Protein AF-A0A257SG80-F1 (afdb_monomer_lite)

Radius of gyration: 11.35 Å; chains: 1; bounding box: 29×19×26 Å

Secondary structure (DSSP, 8-state):
-TT-S-EEEEEE-BTTB--HHHHHHHHS-HHHHTTS-EEEEEESTTTTHHHHHHHHHH-

Sequence (59 aa):
MGEADGFIVAAPEYNHGYSAVLKNALDYPYEGWNRKPVAFNSWGSALGARAVEQLREVA

Structure (mmCIF, N/CA/C/O backbone):
data_AF-A0A257SG80-F1
#
_entry.id   AF-A0A257SG80-F1
#
loop_
_atom_site.group_PDB
_atom_site.id
_atom_site.type_symbol
_atom_site.label_atom_id
_atom_site.label_alt_id
_atom_site.label_comp_id
_atom_site.label_asym_id
_atom_site.label_entity_id
_atom_site.label_seq_id
_atom_site.pdbx_PDB_ins_code
_atom_site.Cartn_x
_atom_site.Cartn_y
_atom_site.Cartn_z
_atom_site.occupancy
_atom_site.B_iso_or_equiv
_atom_site.auth_seq_id
_atom_site.auth_comp_id
_atom_site.auth_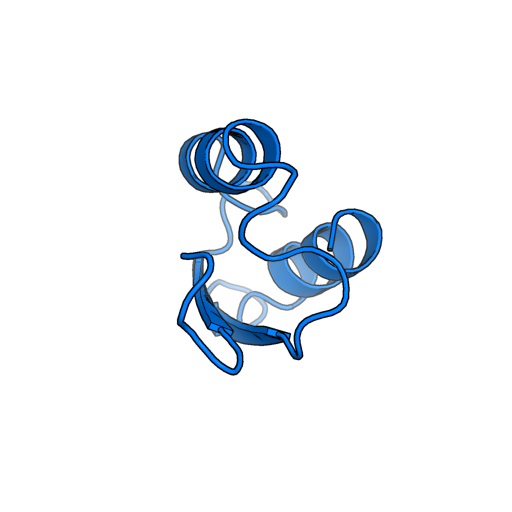asym_id
_atom_site.auth_atom_id
_atom_site.pdbx_PDB_model_num
ATOM 1 N N . MET A 1 1 ? -14.876 5.793 6.698 1.00 59.78 1 MET A N 1
ATOM 2 C CA . MET A 1 1 ? -13.904 4.727 7.051 1.00 59.78 1 MET A CA 1
ATOM 3 C C . MET A 1 1 ? -14.309 3.960 8.305 1.00 59.78 1 MET A C 1
ATOM 5 O O . MET A 1 1 ? -14.220 2.741 8.282 1.00 59.78 1 MET A O 1
ATOM 9 N N . GLY A 1 2 ? -14.786 4.627 9.365 1.00 70.06 2 GLY A N 1
ATOM 10 C CA . GLY A 1 2 ? -15.164 3.974 10.629 1.00 70.06 2 GLY A CA 1
ATOM 11 C C . GLY A 1 2 ? -16.172 2.818 10.519 1.00 70.06 2 GLY A C 1
ATOM 12 O O . GLY A 1 2 ? -16.058 1.872 11.286 1.00 70.06 2 GLY A O 1
ATOM 13 N N . GLU A 1 3 ? -17.061 2.819 9.525 1.00 80.12 3 GLU A N 1
ATOM 14 C CA . GLU A 1 3 ? -18.048 1.742 9.310 1.00 80.12 3 GLU A CA 1
ATOM 15 C C . GLU A 1 3 ? -17.535 0.529 8.514 1.00 80.12 3 GLU A C 1
ATOM 17 O O . GLU A 1 3 ? -18.215 -0.486 8.473 1.00 80.12 3 GLU A O 1
ATOM 22 N N . ALA A 1 4 ? -16.367 0.600 7.866 1.00 84.38 4 ALA A N 1
ATOM 23 C CA . ALA A 1 4 ? -15.862 -0.531 7.079 1.00 84.38 4 ALA A CA 1
ATOM 24 C C . ALA A 1 4 ? -15.299 -1.635 7.988 1.00 84.38 4 ALA A C 1
ATOM 26 O O . ALA A 1 4 ? -14.564 -1.322 8.923 1.00 84.38 4 ALA A O 1
ATOM 27 N N . ASP A 1 5 ? -15.550 -2.907 7.677 1.00 88.69 5 ASP A N 1
ATOM 28 C CA . ASP A 1 5 ? -14.987 -4.046 8.423 1.00 88.69 5 ASP A CA 1
ATOM 29 C C . ASP A 1 5 ? -13.503 -4.313 8.106 1.00 88.69 5 ASP A C 1
ATOM 31 O O . ASP A 1 5 ? -12.820 -5.010 8.851 1.00 88.69 5 ASP A O 1
ATOM 35 N N . GLY A 1 6 ? -12.984 -3.751 7.011 1.00 90.00 6 GLY A N 1
ATOM 36 C CA . GLY A 1 6 ? -11.601 -3.905 6.556 1.00 90.00 6 GLY A CA 1
ATOM 37 C C . GLY A 1 6 ? -11.331 -3.142 5.258 1.00 90.00 6 GLY A C 1
ATOM 38 O O . GLY A 1 6 ? -12.239 -2.532 4.689 1.00 90.00 6 GLY A O 1
ATOM 39 N N . PHE A 1 7 ? -10.082 -3.169 4.785 1.00 89.94 7 PHE A N 1
ATOM 40 C CA . PHE A 1 7 ? -9.646 -2.404 3.611 1.00 89.94 7 PHE A CA 1
ATOM 41 C C . PHE A 1 7 ? -8.824 -3.231 2.626 1.00 89.94 7 PHE A C 1
ATOM 43 O O . PHE A 1 7 ? -8.018 -4.077 3.008 1.00 89.94 7 PHE A O 1
ATOM 50 N N . ILE A 1 8 ? -8.979 -2.912 1.340 1.00 92.50 8 ILE A N 1
ATOM 51 C CA . ILE A 1 8 ? -8.049 -3.314 0.284 1.00 92.50 8 ILE A CA 1
ATOM 52 C C . ILE A 1 8 ? -7.374 -2.046 -0.227 1.00 92.50 8 ILE A C 1
ATOM 54 O O . ILE A 1 8 ? -8.037 -1.143 -0.737 1.00 92.50 8 ILE A O 1
ATOM 58 N N . VAL A 1 9 ? -6.056 -1.978 -0.087 1.00 91.88 9 VAL A N 1
ATOM 59 C CA . VAL A 1 9 ? -5.248 -0.840 -0.517 1.00 91.88 9 VAL A CA 1
ATOM 60 C C . VAL A 1 9 ? -4.620 -1.163 -1.865 1.00 91.88 9 VAL A C 1
ATOM 62 O O . VAL A 1 9 ? -3.781 -2.056 -1.974 1.00 91.88 9 VAL A O 1
ATOM 65 N N . ALA A 1 10 ? -5.028 -0.418 -2.890 1.00 93.19 10 ALA A N 1
ATOM 66 C CA . ALA A 1 10 ? -4.392 -0.433 -4.199 1.00 93.19 10 ALA A CA 1
ATOM 67 C C . ALA A 1 10 ? -3.170 0.500 -4.180 1.00 93.19 10 ALA A C 1
ATOM 69 O O . ALA A 1 10 ? -3.317 1.718 -4.067 1.00 93.19 10 ALA A O 1
ATOM 70 N N . ALA A 1 11 ? -1.968 -0.067 -4.264 1.00 93.75 11 ALA A N 1
ATOM 71 C CA . ALA A 1 11 ? -0.717 0.666 -4.102 1.00 93.75 11 ALA A CA 1
ATOM 72 C C . ALA A 1 11 ? 0.262 0.370 -5.249 1.00 93.75 11 ALA A C 1
ATOM 74 O O . ALA A 1 11 ? 0.918 -0.672 -5.220 1.00 93.75 11 ALA A O 1
ATOM 75 N N . PRO A 1 12 ? 0.420 1.263 -6.242 1.00 93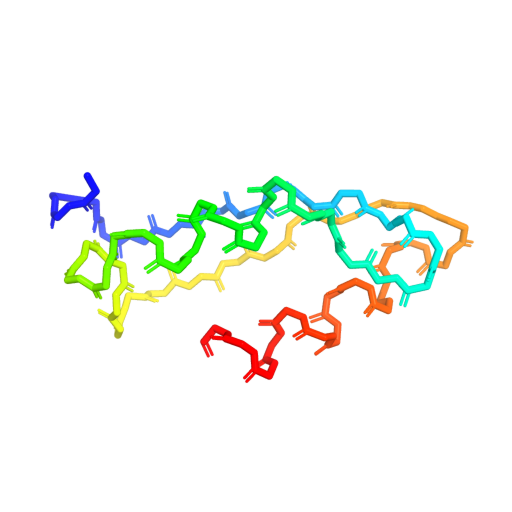.25 12 PRO A N 1
ATOM 76 C CA . PRO A 1 12 ? 1.522 1.148 -7.192 1.00 93.25 12 PRO A CA 1
ATOM 77 C C . PRO A 1 12 ? 2.867 1.348 -6.485 1.00 93.25 12 PRO A C 1
ATOM 79 O O . PRO A 1 12 ? 2.971 2.137 -5.542 1.00 93.25 12 PRO A O 1
ATOM 82 N N . GLU A 1 13 ? 3.910 0.692 -6.987 1.00 94.62 13 GLU A N 1
ATOM 83 C CA . GLU A 1 13 ? 5.284 0.966 -6.570 1.00 94.62 13 GLU A CA 1
ATOM 84 C C . GLU A 1 13 ? 5.863 2.149 -7.348 1.00 94.62 13 GLU A C 1
ATOM 86 O O . GLU A 1 13 ? 6.068 2.086 -8.562 1.00 94.62 13 GLU A O 1
ATOM 91 N N . TYR A 1 14 ? 6.170 3.221 -6.622 1.00 91.25 14 TYR A N 1
ATOM 92 C CA . TYR A 1 14 ? 6.856 4.401 -7.127 1.00 91.25 14 TYR A CA 1
ATOM 93 C C . TYR A 1 14 ? 8.188 4.560 -6.410 1.00 91.25 14 TYR A C 1
ATOM 95 O O . TYR A 1 14 ? 8.234 4.649 -5.188 1.00 91.25 14 TYR A O 1
ATOM 103 N N . ASN A 1 15 ? 9.281 4.601 -7.178 1.00 92.19 15 ASN A N 1
ATOM 104 C CA . ASN A 1 15 ? 10.636 4.804 -6.656 1.00 92.19 15 ASN A CA 1
ATOM 105 C C . ASN A 1 15 ? 10.968 3.893 -5.464 1.00 92.19 15 ASN A C 1
ATOM 107 O O . ASN A 1 15 ? 11.455 4.367 -4.443 1.00 92.19 15 ASN A O 1
ATOM 111 N N . HIS A 1 16 ? 10.712 2.585 -5.596 1.00 91.31 16 HIS A N 1
ATOM 112 C CA . HIS A 1 16 ? 11.004 1.601 -4.545 1.00 91.31 16 HIS A CA 1
ATOM 113 C C . HIS A 1 16 ? 10.111 1.705 -3.291 1.00 91.31 16 HIS A C 1
ATOM 115 O O . HIS A 1 16 ? 10.468 1.142 -2.260 1.00 91.31 16 HIS A O 1
ATOM 121 N N . GLY A 1 17 ? 8.969 2.399 -3.362 1.00 90.81 17 GLY A N 1
ATOM 122 C CA . GLY A 1 17 ? 8.042 2.568 -2.240 1.00 90.81 17 GLY A CA 1
ATOM 123 C C . GLY A 1 17 ? 6.604 2.861 -2.673 1.00 90.81 17 GLY A C 1
ATOM 124 O O . GLY A 1 17 ? 6.255 2.745 -3.849 1.00 90.81 17 GLY A O 1
ATOM 125 N N . TYR A 1 18 ? 5.753 3.214 -1.711 1.00 93.31 18 TYR A N 1
ATOM 126 C CA . TYR A 1 18 ? 4.362 3.611 -1.953 1.00 93.31 18 TYR A CA 1
ATOM 127 C C . TYR A 1 18 ? 4.235 5.117 -2.252 1.00 93.31 18 TYR A C 1
ATOM 129 O O . TYR A 1 18 ? 5.151 5.906 -2.024 1.00 93.31 18 TYR A O 1
ATOM 137 N N . SER A 1 19 ? 3.087 5.547 -2.786 1.00 93.06 19 SER A N 1
ATOM 138 C CA . SER A 1 19 ? 2.895 6.950 -3.180 1.00 93.06 19 SER A CA 1
ATOM 139 C C . SER A 1 19 ? 2.741 7.900 -1.982 1.00 93.06 19 SER A C 1
ATOM 141 O O . SER A 1 19 ? 2.108 7.569 -0.980 1.00 93.06 19 SER A O 1
ATOM 143 N N . ALA A 1 20 ? 3.233 9.137 -2.117 1.00 91.31 20 ALA A N 1
ATOM 144 C CA . ALA A 1 20 ? 3.065 10.171 -1.090 1.00 91.31 20 ALA A CA 1
ATOM 145 C C . ALA A 1 20 ? 1.585 10.496 -0.804 1.00 91.31 20 ALA A C 1
ATOM 147 O O . ALA A 1 20 ? 1.213 10.794 0.328 1.00 91.31 20 ALA A O 1
ATOM 148 N N . VAL A 1 21 ? 0.722 10.389 -1.820 1.00 90.81 21 VAL A N 1
ATOM 149 C CA . VAL A 1 21 ? -0.729 10.576 -1.667 1.00 90.81 21 VAL A CA 1
ATOM 150 C C . VAL A 1 21 ? -1.329 9.478 -0.788 1.00 90.81 21 VAL A C 1
ATOM 152 O O . VAL A 1 21 ? -2.130 9.781 0.093 1.00 90.81 21 VAL A O 1
ATOM 155 N N . LEU A 1 22 ? -0.910 8.220 -0.980 1.00 89.75 22 LEU A N 1
ATOM 156 C CA . LEU A 1 22 ? -1.346 7.108 -0.135 1.00 89.75 22 LEU A CA 1
ATOM 157 C C . LEU A 1 22 ? -0.877 7.296 1.312 1.00 89.75 22 LEU A C 1
ATOM 159 O O . LEU A 1 22 ? -1.659 7.062 2.226 1.00 89.75 22 LEU A O 1
ATOM 163 N N . LYS A 1 23 ? 0.346 7.801 1.526 1.00 90.31 23 LYS A N 1
ATOM 164 C CA . LYS A 1 23 ? 0.828 8.142 2.873 1.00 90.31 23 LYS A CA 1
ATOM 165 C C . LYS A 1 23 ? -0.086 9.137 3.572 1.00 90.31 23 LYS A C 1
ATOM 167 O O . LYS A 1 23 ? -0.536 8.892 4.682 1.00 90.31 23 LYS A O 1
ATOM 172 N N . ASN A 1 24 ? -0.388 10.236 2.884 1.00 89.06 24 ASN A N 1
ATOM 173 C CA . ASN A 1 24 ? -1.243 11.284 3.420 1.00 89.06 24 ASN A CA 1
ATOM 174 C C . ASN A 1 24 ? -2.643 10.741 3.760 1.00 89.06 24 ASN A C 1
ATOM 176 O O . ASN A 1 24 ? -3.209 11.066 4.799 1.00 89.06 24 ASN A O 1
ATOM 180 N N . ALA A 1 25 ? -3.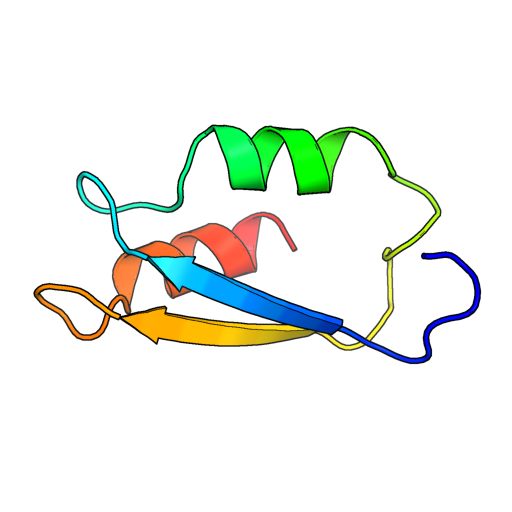184 9.864 2.908 1.00 86.25 25 ALA A N 1
ATOM 181 C CA . ALA A 1 25 ? -4.480 9.231 3.133 1.00 86.25 25 ALA A CA 1
ATOM 182 C C . ALA A 1 25 ? -4.491 8.237 4.309 1.00 86.25 25 ALA A C 1
ATOM 184 O O . ALA A 1 25 ? -5.549 8.041 4.898 1.00 86.25 25 ALA A O 1
ATOM 185 N N . LEU A 1 26 ? -3.356 7.617 4.646 1.00 84.69 26 LEU A N 1
ATOM 186 C CA . LEU A 1 26 ? -3.216 6.742 5.817 1.00 84.69 26 LEU A CA 1
ATOM 187 C C . LEU A 1 26 ? -3.005 7.549 7.108 1.00 84.69 26 LEU A C 1
ATOM 189 O O . LEU A 1 26 ? -3.543 7.183 8.151 1.00 84.69 26 LEU A O 1
ATOM 193 N N . ASP A 1 27 ? -2.290 8.673 7.023 1.00 84.31 27 ASP A N 1
ATOM 194 C CA . ASP A 1 27 ? -1.968 9.528 8.172 1.00 84.31 27 ASP A CA 1
ATOM 195 C C . ASP A 1 27 ? -3.154 10.380 8.648 1.00 84.31 27 ASP A C 1
ATOM 197 O O . ASP A 1 27 ? -3.335 10.584 9.848 1.00 84.31 27 ASP A O 1
ATOM 201 N N . TYR A 1 28 ? -3.958 10.907 7.719 1.00 75.25 28 TYR A N 1
ATOM 202 C CA . TYR A 1 28 ? -5.012 11.878 8.033 1.00 75.25 28 TYR A CA 1
ATOM 203 C C . TYR A 1 28 ? -6.212 11.292 8.823 1.00 75.25 28 TYR A C 1
ATOM 205 O O . TYR A 1 28 ? -6.742 11.992 9.687 1.00 75.25 28 TYR A O 1
ATOM 213 N N . PRO A 1 29 ? -6.654 10.031 8.610 1.00 66.00 29 PRO A N 1
ATOM 214 C CA . PRO A 1 29 ? -7.745 9.417 9.369 1.00 66.00 29 PRO A CA 1
ATOM 215 C C . PRO A 1 29 ? -7.252 8.376 10.397 1.00 66.00 29 PRO A C 1
ATOM 217 O O . PRO A 1 29 ? -7.483 7.183 10.220 1.00 66.00 29 PRO A O 1
ATOM 220 N N . TYR A 1 30 ? -6.634 8.795 11.506 1.00 59.41 30 TYR A N 1
ATOM 221 C CA . TYR A 1 30 ? -6.084 7.868 12.519 1.00 59.41 30 TYR A CA 1
ATOM 222 C C . TYR A 1 30 ? -7.120 6.901 13.146 1.00 59.41 30 TYR A C 1
ATOM 224 O O . TYR A 1 30 ? -6.822 5.732 13.380 1.00 59.41 30 TYR A O 1
ATOM 232 N N . GLU A 1 31 ? -8.363 7.337 13.385 1.00 59.34 31 GLU A N 1
ATO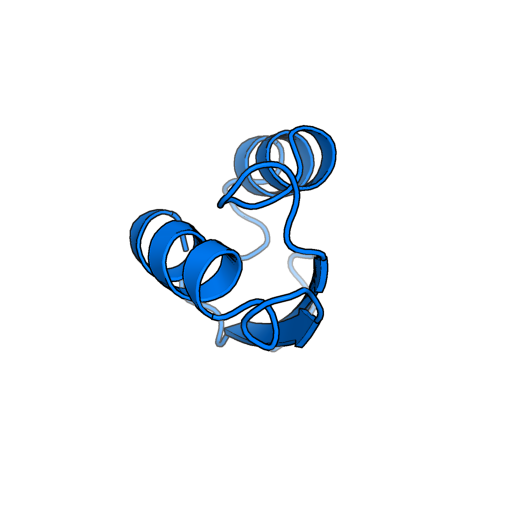M 233 C CA . GLU A 1 31 ? -9.397 6.496 14.027 1.00 59.34 31 GLU A CA 1
ATOM 234 C C . GLU A 1 31 ? -10.158 5.567 13.064 1.00 59.34 31 GLU A C 1
ATOM 236 O O . GLU A 1 31 ? -10.805 4.614 13.492 1.00 59.34 31 GLU A O 1
ATOM 241 N N . GLY A 1 32 ? -10.122 5.827 11.754 1.00 67.19 32 GLY A N 1
ATOM 242 C CA . GLY A 1 32 ? -11.040 5.184 10.806 1.00 67.19 32 GLY A CA 1
ATOM 243 C C . GLY A 1 32 ? -10.664 3.757 10.397 1.00 67.19 32 GLY A C 1
ATOM 244 O O . GLY A 1 32 ? -11.548 2.993 9.988 1.00 67.19 32 GLY A O 1
ATOM 245 N N . TRP A 1 33 ? -9.375 3.416 10.479 1.00 75.62 33 TRP A N 1
ATOM 246 C CA . TRP A 1 33 ? -8.814 2.175 9.935 1.00 75.62 33 TRP A CA 1
ATOM 247 C C . TRP A 1 33 ? -7.920 1.386 10.903 1.00 75.62 33 TRP A C 1
ATOM 249 O O . TRP A 1 33 ? -7.619 0.224 10.635 1.00 75.62 33 TRP A O 1
ATOM 259 N N . ASN A 1 34 ? -7.549 1.971 12.045 1.00 76.75 34 ASN A N 1
ATOM 260 C CA . ASN A 1 34 ? -6.690 1.322 13.031 1.00 76.75 34 ASN A CA 1
ATOM 261 C C . ASN A 1 34 ? -7.310 0.006 13.545 1.00 76.75 34 ASN A C 1
ATOM 263 O O . ASN A 1 34 ? -8.512 -0.070 13.811 1.00 76.75 34 ASN A O 1
ATOM 267 N N . ARG A 1 35 ? -6.476 -1.033 13.693 1.00 82.00 35 ARG A N 1
ATOM 268 C CA . ARG A 1 35 ? -6.842 -2.406 14.104 1.00 82.00 35 ARG A CA 1
ATOM 269 C C . ARG A 1 35 ? -7.830 -3.134 13.181 1.00 82.00 35 ARG A C 1
ATOM 271 O O . ARG A 1 35 ? -8.306 -4.207 13.555 1.00 82.00 35 ARG A O 1
ATOM 278 N N . LYS A 1 36 ? -8.135 -2.601 11.995 1.00 87.38 36 LYS A N 1
ATOM 279 C CA . LYS A 1 36 ? -8.964 -3.295 11.002 1.00 87.38 36 LYS A CA 1
ATOM 280 C C . LYS A 1 36 ? -8.089 -4.122 10.056 1.00 87.38 36 LYS A C 1
ATOM 282 O O . LYS A 1 36 ? -6.973 -3.707 9.757 1.00 87.38 36 LYS A O 1
ATOM 287 N N . PRO A 1 37 ? -8.561 -5.279 9.563 1.00 91.69 37 PRO A N 1
ATOM 288 C CA . PRO A 1 37 ? -7.849 -6.048 8.549 1.00 91.69 37 PRO A CA 1
ATOM 289 C C . PRO A 1 37 ? -7.557 -5.218 7.291 1.00 91.69 37 PRO A C 1
ATOM 291 O O . PRO A 1 37 ? -8.453 -4.562 6.751 1.00 91.69 37 P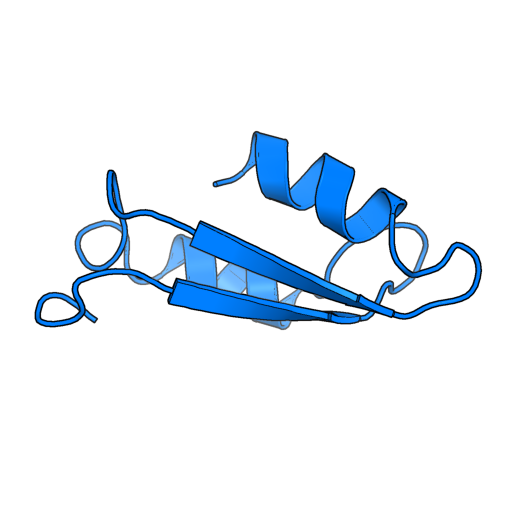RO A O 1
ATOM 294 N N . VAL A 1 38 ? -6.318 -5.293 6.798 1.00 91.50 38 VAL A N 1
ATOM 295 C CA . VAL A 1 38 ? -5.878 -4.627 5.564 1.00 91.50 38 VAL A CA 1
ATOM 296 C C . VAL A 1 38 ? -5.209 -5.636 4.633 1.00 91.50 38 VAL A C 1
ATOM 298 O O . VAL A 1 38 ? -4.329 -6.392 5.044 1.00 91.50 38 VAL A O 1
ATOM 301 N N . ALA A 1 39 ? -5.611 -5.631 3.363 1.00 93.44 39 ALA A N 1
ATOM 302 C CA . ALA A 1 39 ? -4.948 -6.352 2.282 1.00 93.44 39 ALA A CA 1
ATOM 303 C C . ALA A 1 39 ? -4.347 -5.367 1.272 1.00 93.44 39 ALA A C 1
ATOM 305 O O . ALA A 1 39 ? -4.923 -4.314 1.003 1.00 93.44 39 ALA A O 1
ATOM 306 N N . PHE A 1 40 ? -3.212 -5.724 0.671 1.00 93.50 40 PHE A N 1
ATOM 307 C CA . PHE A 1 40 ? -2.535 -4.892 -0.323 1.00 93.50 40 PHE A CA 1
ATOM 308 C C . PHE A 1 40 ? -2.644 -5.516 -1.712 1.00 93.50 40 PHE A C 1
ATOM 310 O O . PHE A 1 40 ? -2.250 -6.663 -1.921 1.00 93.50 40 PHE A O 1
ATOM 317 N N . ASN A 1 41 ? -3.152 -4.742 -2.667 1.00 94.75 41 ASN A N 1
ATOM 318 C CA . ASN A 1 41 ? -3.068 -5.039 -4.087 1.00 94.75 41 ASN A CA 1
ATOM 319 C C . ASN A 1 41 ? -2.022 -4.104 -4.696 1.00 94.75 41 ASN A C 1
ATOM 321 O O . ASN A 1 41 ? -2.214 -2.890 -4.730 1.00 94.75 41 ASN A O 1
ATOM 325 N N . SER A 1 42 ? -0.892 -4.657 -5.124 1.00 95.00 42 SER A N 1
ATOM 326 C CA . SER A 1 42 ? 0.236 -3.865 -5.606 1.00 95.00 42 SER A CA 1
ATOM 327 C C . SER A 1 42 ? 0.716 -4.344 -6.967 1.00 95.00 42 SER A C 1
ATOM 329 O O . SER A 1 42 ? 0.506 -5.494 -7.352 1.00 95.00 42 SER A O 1
ATOM 331 N N . TRP A 1 43 ? 1.317 -3.421 -7.711 1.00 95.44 43 TRP A N 1
ATOM 332 C CA . TRP A 1 43 ? 1.890 -3.659 -9.026 1.00 95.44 43 TRP A CA 1
ATOM 333 C C . TRP A 1 43 ? 3.106 -2.756 -9.242 1.00 95.44 43 TRP A C 1
ATOM 335 O O . TRP A 1 43 ? 3.245 -1.697 -8.625 1.00 95.44 43 TRP A O 1
ATOM 345 N N . GLY A 1 44 ? 4.004 -3.180 -10.129 1.00 91.44 44 GLY A N 1
ATOM 346 C CA . GLY A 1 44 ? 5.251 -2.479 -10.422 1.00 91.44 44 GLY A CA 1
ATOM 347 C C . GLY A 1 44 ? 6.328 -3.424 -10.943 1.00 91.44 44 GLY A C 1
ATOM 348 O O . GLY A 1 44 ? 6.073 -4.606 -11.172 1.00 91.44 44 GLY A O 1
ATOM 349 N N . SER A 1 45 ? 7.546 -2.906 -11.102 1.00 87.19 45 SER A N 1
ATOM 350 C CA . SER A 1 45 ? 8.681 -3.657 -11.667 1.00 87.19 45 SER A CA 1
ATOM 351 C C . SER A 1 45 ? 9.020 -4.949 -10.908 1.00 87.19 45 SER A C 1
ATOM 353 O O . SER A 1 45 ? 9.412 -5.932 -11.526 1.00 87.19 45 SER A O 1
ATOM 355 N N . ALA A 1 46 ? 8.809 -4.971 -9.589 1.00 92.69 46 ALA A N 1
ATOM 356 C CA . ALA A 1 46 ? 8.956 -6.152 -8.735 1.00 92.69 46 ALA A CA 1
ATOM 357 C C . ALA A 1 46 ? 7.598 -6.624 -8.184 1.00 92.69 46 ALA A C 1
ATOM 359 O O . ALA A 1 46 ? 7.475 -6.915 -6.997 1.00 92.69 46 ALA A O 1
ATOM 360 N N . LEU A 1 47 ? 6.547 -6.597 -9.019 1.00 92.38 47 LEU A N 1
ATOM 361 C CA . LEU A 1 47 ? 5.148 -6.853 -8.622 1.00 92.38 47 LEU A CA 1
ATOM 362 C C . LEU A 1 47 ? 4.650 -5.925 -7.497 1.00 92.38 47 LEU A C 1
ATOM 364 O O . LEU A 1 47 ? 3.665 -6.208 -6.826 1.00 92.38 47 LEU A O 1
ATOM 368 N N . GLY A 1 48 ? 5.355 -4.813 -7.291 1.00 92.25 48 GLY A N 1
ATOM 369 C CA . GLY A 1 48 ? 5.113 -3.869 -6.211 1.00 92.25 48 GLY A CA 1
ATOM 370 C C . GLY A 1 48 ? 5.448 -4.379 -4.807 1.00 92.25 48 GLY A C 1
ATOM 371 O O . GLY A 1 48 ? 5.051 -3.765 -3.818 1.00 92.25 48 GLY A O 1
ATOM 372 N N . ALA A 1 49 ? 6.227 -5.462 -4.696 1.00 95.00 49 ALA A N 1
ATOM 373 C CA . ALA A 1 49 ? 6.610 -6.056 -3.417 1.00 95.00 49 ALA A CA 1
ATOM 374 C C . ALA A 1 49 ? 7.202 -5.030 -2.440 1.00 95.00 49 ALA A C 1
ATOM 376 O O . ALA A 1 49 ? 6.884 -5.051 -1.260 1.00 95.00 49 ALA A O 1
ATOM 377 N N . ARG A 1 50 ? 7.997 -4.070 -2.919 1.00 94.69 50 ARG A N 1
ATOM 378 C CA . ARG A 1 50 ? 8.707 -3.123 -2.045 1.00 94.69 50 ARG A CA 1
ATOM 379 C C . ARG A 1 50 ? 7.799 -2.036 -1.492 1.00 94.69 50 ARG A C 1
ATOM 381 O O . ARG A 1 50 ? 7.996 -1.585 -0.368 1.00 94.69 50 ARG A O 1
ATOM 388 N N . ALA A 1 51 ? 6.782 -1.655 -2.261 1.00 94.31 51 ALA A N 1
ATOM 389 C CA . ALA A 1 51 ? 5.717 -0.808 -1.751 1.00 94.31 51 ALA A CA 1
ATOM 390 C C . ALA A 1 51 ? 4.936 -1.535 -0.648 1.00 94.31 51 ALA A C 1
ATOM 392 O O . ALA A 1 51 ? 4.656 -0.932 0.382 1.00 94.31 51 ALA A O 1
ATOM 393 N N . VAL A 1 52 ? 4.639 -2.828 -0.831 1.00 94.44 52 VAL A N 1
ATOM 394 C CA . VAL A 1 52 ? 3.942 -3.641 0.179 1.00 94.44 52 VAL A CA 1
ATOM 395 C C . VAL A 1 52 ? 4.777 -3.813 1.445 1.00 94.44 52 VAL A C 1
ATOM 397 O O . VAL A 1 52 ? 4.234 -3.627 2.529 1.00 94.44 52 VAL A O 1
ATOM 400 N N . GLU A 1 53 ? 6.073 -4.115 1.331 1.00 94.62 53 GLU A N 1
ATOM 401 C CA . GLU A 1 53 ? 6.964 -4.234 2.494 1.00 94.62 53 GLU A CA 1
ATOM 402 C C . GLU A 1 53 ? 6.952 -2.951 3.336 1.00 94.62 53 GLU A C 1
ATOM 404 O O . GLU A 1 53 ? 6.688 -3.003 4.532 1.00 94.62 53 GLU A O 1
ATOM 409 N N . GLN A 1 54 ? 7.113 -1.781 2.708 1.00 93.88 54 GLN A N 1
ATOM 410 C CA . GLN A 1 54 ? 7.057 -0.506 3.432 1.00 93.88 54 GLN A CA 1
ATOM 411 C C . GLN A 1 54 ? 5.659 -0.192 3.987 1.00 93.88 54 GLN A C 1
ATOM 413 O O . GLN A 1 54 ? 5.539 0.388 5.062 1.00 93.88 54 GLN A O 1
ATOM 418 N N . LEU A 1 55 ? 4.583 -0.558 3.280 1.00 91.62 55 LEU A N 1
ATOM 419 C CA . LEU A 1 55 ? 3.216 -0.351 3.772 1.00 91.62 55 LEU A CA 1
ATOM 420 C C . LEU A 1 55 ? 2.902 -1.212 4.999 1.00 91.62 55 LEU A C 1
ATOM 422 O O . LEU A 1 55 ? 2.128 -0.774 5.842 1.00 91.62 55 LEU A O 1
ATOM 426 N N . ARG A 1 56 ? 3.511 -2.396 5.137 1.00 90.31 56 ARG A N 1
ATOM 427 C CA . ARG A 1 56 ? 3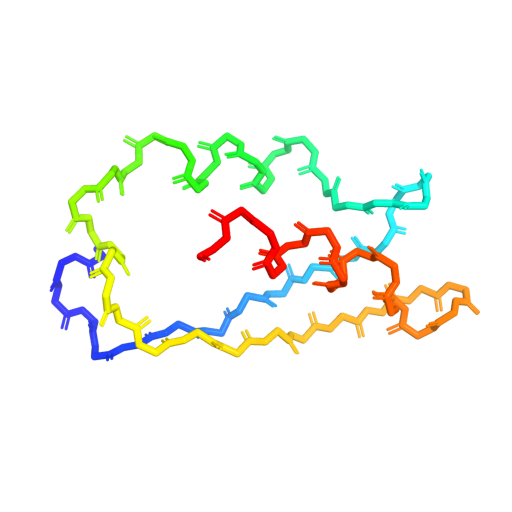.362 -3.251 6.327 1.00 90.31 56 ARG A CA 1
ATOM 428 C C . ARG A 1 56 ? 4.010 -2.671 7.582 1.00 90.31 56 ARG A C 1
ATOM 430 O O . ARG A 1 56 ? 3.594 -3.036 8.671 1.00 90.31 56 ARG A O 1
ATOM 437 N N . GLU A 1 57 ? 5.012 -1.806 7.442 1.00 89.88 57 GLU A N 1
ATOM 438 C CA . GLU A 1 57 ? 5.622 -1.104 8.582 1.00 89.88 57 GLU A CA 1
ATOM 439 C C . GLU A 1 57 ? 4.778 0.089 9.053 1.00 89.88 57 GLU A C 1
ATOM 441 O O . GLU A 1 57 ? 4.900 0.530 10.194 1.00 89.88 57 GLU A O 1
ATOM 446 N N . VAL A 1 58 ? 3.942 0.630 8.163 1.00 83.62 58 VAL A N 1
ATOM 447 C CA . VAL A 1 58 ? 3.107 1.814 8.414 1.00 83.62 58 VAL A CA 1
ATOM 448 C C . VAL A 1 58 ? 1.691 1.438 8.857 1.00 83.62 58 VAL A C 1
ATOM 450 O O . VAL A 1 58 ? 1.068 2.213 9.584 1.00 83.62 58 VAL A O 1
ATOM 453 N N . ALA A 1 59 ? 1.180 0.298 8.381 1.00 71.88 59 ALA A N 1
ATOM 454 C CA . ALA A 1 59 ? -0.177 -0.193 8.624 1.00 71.88 59 ALA A CA 1
ATOM 455 C C . ALA A 1 59 ? -0.346 -0.930 9.962 1.00 71.88 59 ALA A C 1
ATOM 457 O O . ALA A 1 59 ? 0.596 -1.629 10.390 1.00 71.88 59 ALA A O 1
#

pLDDT: mean 87.03, std 9.54, range [59.34, 95.44]

Foldseek 3Di:
DQPDQEEEDEFEDDPLEGDPVVVCVLPVCVNRHPPHYYHYCYCDPVRRVSRVVVVVVSD